Protein AF-A0A7V2UCL5-F1 (afdb_monomer_lite)

pLDDT: mean 76.0, std 10.54, range [43.69, 88.5]

Radius of gyration: 19.1 Å; chains: 1; bounding box: 38×40×58 Å

Foldseek 3Di:
DVVVVLLVVLLVLLLVLLVLVVQLVVCVVVVPPVSNVVSVVVSVVSVVVLVVCCVVVVDPVSVVSNPVSNVVNVVVVVVVVVVVVVVPDDPPDDDDD

Sequence (97 aa):
MELLLDVLMYVAVGFGEWYLALRRTLACARGEKVLLVGIVFIENLLGLWVLSNFVRSNNWALAFCYAGGASLGALFVALRDEHKRNGSRPASGPVEA

Structure (mmCIF, N/CA/C/O backbone):
data_AF-A0A7V2UCL5-F1
#
_entry.id   AF-A0A7V2UCL5-F1
#
loop_
_atom_site.group_PDB
_atom_site.id
_atom_site.type_symbol
_atom_site.label_atom_id
_atom_site.label_alt_id
_atom_site.label_comp_id
_atom_site.label_asym_id
_atom_site.label_entity_id
_atom_site.label_seq_id
_atom_site.pdbx_PDB_ins_code
_atom_site.Cartn_x
_atom_site.Cartn_y
_atom_site.Cartn_z
_atom_site.occupancy
_atom_site.B_iso_or_equiv
_atom_site.auth_seq_id
_atom_site.auth_comp_id
_atom_site.auth_asym_id
_atom_site.auth_atom_id
_atom_site.pdbx_PDB_model_num
ATOM 1 N N . MET A 1 1 ? 2.364 11.209 -22.010 1.00 52.91 1 MET A N 1
ATOM 2 C CA . MET A 1 1 ? 1.347 11.588 -21.005 1.00 52.91 1 MET A CA 1
ATOM 3 C C . MET A 1 1 ? 0.819 10.361 -20.266 1.00 52.91 1 MET A C 1
ATOM 5 O O . MET A 1 1 ? 0.685 10.444 -19.058 1.00 52.91 1 MET A O 1
ATOM 9 N N . GLU A 1 2 ? 0.667 9.222 -20.952 1.00 66.75 2 GLU A N 1
ATOM 10 C CA . GLU A 1 2 ? 0.318 7.907 -20.374 1.00 66.75 2 GLU A CA 1
ATOM 11 C C . GLU A 1 2 ? 1.244 7.474 -19.218 1.00 66.75 2 GLU A C 1
ATOM 13 O O . GLU A 1 2 ? 0.779 7.210 -18.120 1.00 66.75 2 GLU A O 1
ATOM 18 N N . LEU A 1 3 ? 2.569 7.514 -19.413 1.00 70.25 3 LEU A N 1
ATOM 19 C CA . LEU A 1 3 ? 3.528 6.955 -18.445 1.00 70.25 3 LEU A CA 1
ATOM 20 C C . LEU A 1 3 ? 3.531 7.659 -17.077 1.00 70.25 3 LEU A C 1
ATOM 22 O O . LEU A 1 3 ? 3.694 7.018 -16.046 1.00 70.25 3 LEU A O 1
ATOM 26 N N . LEU A 1 4 ? 3.350 8.982 -17.053 1.00 73.69 4 LEU A N 1
ATOM 27 C CA . LEU A 1 4 ? 3.308 9.745 -15.801 1.00 73.69 4 LEU A CA 1
ATOM 28 C C . LEU A 1 4 ? 1.997 9.486 -15.050 1.00 73.69 4 LEU A C 1
ATOM 30 O O . LEU A 1 4 ? 1.996 9.405 -13.825 1.00 73.69 4 LEU A O 1
ATOM 34 N N . LEU A 1 5 ? 0.900 9.317 -15.791 1.00 77.75 5 LEU A N 1
ATOM 35 C CA . LEU A 1 5 ? -0.411 8.993 -15.242 1.00 77.75 5 LEU A CA 1
ATOM 36 C C . LEU A 1 5 ? -0.442 7.554 -14.704 1.00 77.75 5 LEU A C 1
ATOM 38 O O . LEU A 1 5 ? -0.948 7.343 -13.606 1.00 77.75 5 LEU A O 1
ATOM 42 N N . ASP A 1 6 ? 0.197 6.609 -15.399 1.00 76.00 6 ASP A N 1
ATOM 43 C CA . ASP A 1 6 ? 0.448 5.253 -14.901 1.00 76.00 6 ASP A CA 1
ATOM 44 C C . ASP A 1 6 ? 1.253 5.284 -13.599 1.00 76.00 6 ASP A C 1
ATOM 46 O O . ASP A 1 6 ? 0.827 4.726 -12.590 1.00 76.00 6 ASP A O 1
ATOM 50 N N . VAL A 1 7 ? 2.388 5.988 -13.573 1.00 76.75 7 VAL A N 1
ATOM 51 C CA . VAL A 1 7 ? 3.220 6.110 -12.365 1.00 76.75 7 VAL A CA 1
ATOM 52 C C . VAL A 1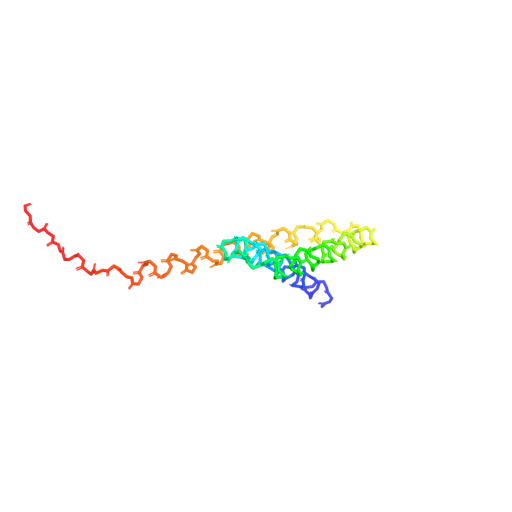 7 ? 2.420 6.694 -11.199 1.00 76.75 7 VAL A C 1
ATOM 54 O O . VAL A 1 7 ? 2.452 6.140 -10.101 1.00 76.75 7 VAL A O 1
ATOM 57 N N . LEU A 1 8 ? 1.665 7.772 -11.430 1.00 80.00 8 LEU A N 1
ATOM 58 C CA . LEU A 1 8 ? 0.831 8.397 -10.404 1.00 80.00 8 LEU A CA 1
ATOM 59 C C . LEU A 1 8 ? -0.260 7.439 -9.902 1.00 80.00 8 LEU A C 1
ATOM 61 O O . LEU A 1 8 ? -0.497 7.360 -8.697 1.00 80.00 8 LEU A O 1
ATOM 65 N N . MET A 1 9 ? -0.887 6.684 -10.807 1.00 79.94 9 MET A N 1
ATOM 66 C CA . MET A 1 9 ? -1.890 5.677 -10.470 1.00 79.94 9 MET A CA 1
ATOM 67 C C . MET A 1 9 ? -1.287 4.571 -9.599 1.00 79.94 9 MET A C 1
ATOM 69 O O . MET A 1 9 ? -1.851 4.258 -8.555 1.00 79.94 9 MET A O 1
ATOM 73 N N . TYR A 1 10 ? -0.121 4.023 -9.952 1.00 77.81 10 TYR A N 1
ATOM 74 C CA . TYR A 1 10 ? 0.526 2.967 -9.163 1.00 77.81 10 TYR A CA 1
ATOM 75 C C . TYR A 1 10 ? 1.054 3.452 -7.813 1.00 77.81 10 TYR A C 1
ATOM 77 O O . TYR A 1 10 ? 0.968 2.720 -6.827 1.00 77.81 10 TYR A O 1
ATOM 85 N N . VAL A 1 11 ? 1.528 4.698 -7.734 1.00 79.88 11 VAL A N 1
ATOM 86 C CA . VAL A 1 11 ? 1.869 5.344 -6.459 1.00 79.88 11 VAL A CA 1
ATOM 87 C C . VAL A 1 11 ? 0.622 5.494 -5.582 1.00 79.88 11 VAL A C 1
ATOM 89 O O . VAL A 1 11 ? 0.667 5.167 -4.396 1.00 79.88 11 VAL A O 1
ATOM 92 N N . ALA A 1 12 ? -0.506 5.933 -6.151 1.00 79.94 12 ALA A N 1
ATOM 93 C CA . ALA A 1 12 ? -1.772 6.053 -5.430 1.00 79.94 12 ALA A CA 1
ATOM 94 C C . ALA A 1 12 ? -2.324 4.688 -4.984 1.00 79.94 12 ALA A C 1
ATOM 96 O O . ALA A 1 12 ? -2.854 4.575 -3.880 1.00 79.94 12 ALA A O 1
ATOM 97 N N . VAL A 1 13 ? -2.157 3.645 -5.801 1.00 83.31 13 VAL A N 1
ATOM 98 C CA . VAL A 1 13 ? -2.522 2.262 -5.462 1.00 83.31 13 VAL A CA 1
ATOM 99 C C . VAL A 1 13 ? -1.661 1.739 -4.310 1.00 83.31 13 VAL A C 1
ATOM 101 O O . VAL A 1 13 ? -2.214 1.247 -3.329 1.00 83.31 13 VAL A O 1
ATOM 104 N N . GLY A 1 14 ? -0.337 1.933 -4.354 1.00 82.25 14 GLY A N 1
ATOM 105 C CA . GLY A 1 14 ? 0.563 1.568 -3.251 1.00 82.25 14 GLY A CA 1
ATOM 106 C C . GLY A 1 14 ? 0.254 2.321 -1.950 1.00 82.25 14 GLY A C 1
ATOM 107 O O . GLY A 1 14 ? 0.241 1.732 -0.869 1.00 82.25 14 GLY A O 1
ATOM 108 N N . PHE A 1 15 ? -0.080 3.612 -2.045 1.00 83.12 15 PHE A N 1
ATOM 109 C CA . PHE A 1 15 ? -0.564 4.402 -0.909 1.00 83.12 15 PHE A CA 1
ATOM 110 C C . PHE A 1 15 ? -1.899 3.867 -0.362 1.00 83.12 15 PHE A C 1
ATOM 112 O O . PHE A 1 15 ? -2.090 3.773 0.853 1.00 83.12 15 PHE A O 1
ATOM 119 N N . GLY A 1 16 ? -2.822 3.499 -1.254 1.00 82.75 16 GLY A N 1
ATOM 120 C CA . GLY A 1 16 ? -4.118 2.921 -0.912 1.00 82.75 16 GLY A CA 1
ATOM 121 C C . GLY A 1 16 ? -3.989 1.595 -0.168 1.00 82.75 16 GLY A C 1
ATOM 122 O O . GLY A 1 16 ? -4.642 1.413 0.858 1.00 82.75 16 GLY A O 1
ATOM 123 N N . GLU A 1 17 ? -3.107 0.704 -0.620 1.00 82.38 17 GLU A N 1
ATOM 124 C CA . GLU A 1 17 ? -2.833 -0.566 0.062 1.00 82.38 17 GLU A CA 1
ATOM 125 C C . GLU A 1 17 ? -2.197 -0.368 1.435 1.00 82.38 17 GLU A C 1
ATOM 127 O O . GLU A 1 17 ? -2.614 -0.997 2.407 1.00 82.38 17 GLU A O 1
ATOM 132 N N . TRP A 1 18 ? -1.270 0.581 1.565 1.00 83.88 18 TRP A N 1
ATOM 133 C CA . TRP A 1 18 ? -0.740 0.949 2.875 1.00 83.88 18 TRP A CA 1
ATOM 134 C C . TRP A 1 18 ? -1.841 1.475 3.821 1.00 83.88 18 TRP A C 1
ATOM 136 O O . TRP A 1 18 ? -1.902 1.100 4.997 1.00 83.88 18 TRP A O 1
ATOM 146 N N . TYR A 1 19 ? -2.766 2.295 3.315 1.00 81.12 19 TYR A N 1
ATOM 147 C CA . TYR A 1 19 ? -3.898 2.792 4.100 1.00 81.12 19 TYR A CA 1
ATOM 148 C C . TYR A 1 19 ? -4.890 1.680 4.486 1.00 81.12 19 TYR A C 1
ATOM 150 O O . TYR A 1 19 ? -5.382 1.651 5.619 1.00 81.12 19 TYR A O 1
ATOM 158 N N . LEU A 1 20 ? -5.169 0.743 3.576 1.00 83.06 20 LEU A N 1
ATOM 159 C CA . LEU A 1 20 ? -5.977 -0.452 3.843 1.00 83.06 20 LEU A CA 1
ATOM 160 C C . LEU A 1 20 ? -5.330 -1.317 4.933 1.00 83.06 20 LEU A C 1
ATOM 162 O O . LEU A 1 20 ? -6.018 -1.714 5.878 1.00 83.06 20 LEU A O 1
ATOM 166 N N . ALA A 1 21 ? -4.008 -1.494 4.895 1.00 81.5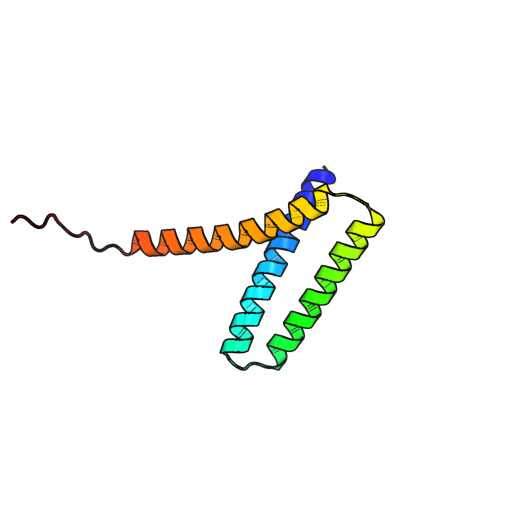0 21 ALA A N 1
ATOM 167 C CA . ALA A 1 21 ? -3.267 -2.221 5.920 1.00 81.50 21 ALA A CA 1
ATOM 168 C C . ALA A 1 21 ? -3.386 -1.564 7.312 1.00 81.50 21 ALA A C 1
ATOM 170 O O . ALA A 1 21 ? -3.565 -2.267 8.312 1.00 81.50 21 ALA A O 1
ATOM 171 N N . LEU A 1 22 ? -3.374 -0.225 7.393 1.00 81.88 22 LEU A N 1
ATOM 172 C CA . LEU A 1 22 ? -3.650 0.515 8.636 1.00 81.88 22 LEU A CA 1
ATOM 173 C C . LEU A 1 22 ? -5.100 0.366 9.111 1.00 81.88 22 LEU A C 1
ATOM 175 O O . LEU A 1 22 ? -5.376 0.243 10.305 1.00 81.88 22 LEU A O 1
ATOM 179 N N . ARG A 1 23 ? -6.062 0.391 8.189 1.00 82.56 23 ARG A N 1
ATOM 180 C CA . ARG A 1 23 ? -7.476 0.171 8.521 1.00 82.56 23 ARG A CA 1
ATOM 181 C C . ARG A 1 23 ? -7.703 -1.244 9.044 1.00 82.56 23 ARG A C 1
ATOM 183 O O . ARG A 1 23 ? -8.485 -1.410 9.977 1.00 82.56 23 ARG A O 1
ATOM 190 N N . ARG A 1 24 ? -6.995 -2.241 8.506 1.00 83.94 24 ARG A N 1
ATOM 191 C CA . ARG A 1 24 ? -7.041 -3.630 8.978 1.00 83.94 24 ARG A CA 1
ATOM 192 C C . ARG A 1 24 ? -6.556 -3.754 10.421 1.00 83.94 24 ARG A C 1
ATOM 194 O O . ARG A 1 24 ? -7.236 -4.382 11.232 1.00 83.94 24 ARG A O 1
ATOM 201 N N . THR A 1 25 ? -5.426 -3.136 10.770 1.00 83.56 25 THR A N 1
ATOM 202 C CA . THR A 1 25 ? -4.912 -3.158 12.152 1.00 83.56 25 THR A CA 1
ATOM 203 C C . THR A 1 25 ? -5.840 -2.417 13.116 1.00 83.56 25 THR A C 1
ATOM 205 O O . THR A 1 25 ? -6.104 -2.916 14.210 1.00 83.56 25 THR A O 1
ATOM 208 N N . LEU A 1 26 ? -6.434 -1.295 12.696 1.00 79.25 26 LEU A N 1
ATOM 209 C CA . LEU A 1 26 ? -7.447 -0.581 13.484 1.00 79.25 26 LEU A CA 1
ATOM 210 C C . LEU A 1 26 ? -8.749 -1.379 13.667 1.00 79.25 26 LEU A C 1
ATOM 212 O O . LEU A 1 26 ? -9.316 -1.368 14.758 1.00 79.25 26 LEU A O 1
ATOM 216 N N . ALA A 1 27 ? -9.224 -2.079 12.634 1.00 80.06 27 ALA A N 1
ATOM 217 C CA . ALA A 1 27 ? -10.410 -2.933 12.721 1.00 80.06 27 ALA A CA 1
ATOM 218 C C . ALA A 1 27 ? -10.176 -4.122 13.666 1.00 80.06 27 ALA A C 1
ATOM 220 O O . ALA A 1 27 ? -11.055 -4.466 14.457 1.00 80.06 27 ALA A O 1
ATOM 221 N N . CYS A 1 28 ? -8.966 -4.693 13.647 1.00 75.06 28 CYS A N 1
ATOM 222 C CA . CYS A 1 28 ? -8.557 -5.721 14.600 1.00 75.06 28 CYS A CA 1
ATOM 223 C C . CYS A 1 28 ? -8.544 -5.189 16.043 1.00 75.06 28 CYS A C 1
ATOM 225 O O . CYS A 1 28 ? -9.000 -5.884 16.947 1.00 75.06 28 CYS A O 1
ATOM 227 N N . ALA A 1 29 ? -8.096 -3.946 16.258 1.00 82.94 29 ALA A N 1
ATOM 228 C CA . ALA A 1 29 ? -8.106 -3.308 17.576 1.00 82.94 29 ALA A CA 1
ATOM 229 C C . ALA A 1 29 ? -9.524 -2.982 18.090 1.00 82.94 29 ALA A C 1
ATOM 231 O O . ALA A 1 29 ? -9.753 -3.006 19.296 1.00 82.94 29 ALA A O 1
ATOM 232 N N . ARG A 1 30 ? -10.486 -2.696 17.198 1.00 81.94 30 ARG A N 1
ATOM 233 C CA . ARG A 1 30 ? -11.898 -2.445 17.561 1.00 81.94 30 ARG A CA 1
ATOM 234 C C . ARG A 1 30 ? -12.757 -3.706 17.677 1.00 81.94 30 ARG A C 1
ATOM 236 O O . ARG A 1 30 ? -13.869 -3.627 18.186 1.00 81.94 30 ARG A O 1
ATOM 243 N N . GLY A 1 31 ? -12.282 -4.853 17.191 1.00 80.12 31 GLY A N 1
ATOM 244 C CA . GLY A 1 31 ? -13.049 -6.105 17.179 1.00 80.12 31 GLY A CA 1
ATOM 245 C C . GLY A 1 31 ? -14.165 -6.169 16.120 1.00 80.12 31 GLY A C 1
ATOM 246 O O . GLY A 1 31 ? -15.007 -7.066 16.167 1.00 80.12 31 GLY A O 1
ATOM 247 N N . GLU A 1 32 ? -14.179 -5.258 15.142 1.00 80.56 32 GLU A N 1
ATOM 248 C CA . GLU A 1 32 ? -15.181 -5.214 14.067 1.00 80.56 32 GLU A CA 1
ATOM 249 C C . GLU A 1 32 ? -14.855 -6.232 12.959 1.00 80.56 32 GLU A C 1
ATOM 251 O O . GLU A 1 32 ? -14.149 -5.950 11.988 1.00 80.56 32 GLU A O 1
ATOM 256 N N . LYS A 1 33 ? -15.400 -7.448 13.100 1.00 79.75 33 LYS A N 1
ATOM 257 C CA . LYS A 1 33 ? -15.124 -8.593 12.210 1.00 79.75 33 LYS A CA 1
ATOM 258 C C . LYS A 1 33 ? -15.544 -8.366 10.751 1.00 79.75 33 LYS A C 1
ATOM 260 O O . LYS A 1 33 ? -14.836 -8.786 9.843 1.00 79.75 33 LYS A O 1
ATOM 265 N N . VAL A 1 34 ? -16.675 -7.697 10.515 1.00 83.06 34 VAL A N 1
ATOM 266 C CA . VAL A 1 34 ? -17.213 -7.465 9.157 1.00 83.06 34 VAL A CA 1
ATOM 267 C C . VAL A 1 34 ? -16.307 -6.529 8.358 1.00 83.06 34 VAL A C 1
ATOM 269 O O . VAL A 1 34 ? -15.986 -6.794 7.201 1.00 83.06 34 VAL A O 1
ATOM 272 N N . LEU A 1 35 ? -15.847 -5.459 9.005 1.00 78.44 35 LEU A N 1
ATOM 273 C CA . LEU A 1 35 ? -14.967 -4.461 8.405 1.00 78.44 35 LEU A CA 1
ATOM 274 C C . LEU A 1 35 ? -13.603 -5.075 8.062 1.00 78.44 35 LEU A C 1
ATOM 276 O O . LEU A 1 35 ? -13.075 -4.836 6.979 1.00 78.44 35 LEU A O 1
ATOM 280 N N . LEU A 1 36 ? -13.081 -5.936 8.940 1.00 80.56 36 LEU A N 1
ATOM 281 C CA . LEU A 1 36 ? -11.837 -6.670 8.711 1.00 80.56 36 LEU A CA 1
ATOM 282 C C . LEU A 1 36 ? -11.912 -7.577 7.472 1.00 80.56 36 LEU A C 1
ATOM 284 O O . LEU A 1 36 ? -11.019 -7.525 6.629 1.00 80.56 36 LEU A O 1
ATOM 288 N N . VAL A 1 37 ? -12.982 -8.364 7.329 1.00 84.88 37 VAL A N 1
ATOM 289 C CA . VAL A 1 37 ? -13.159 -9.256 6.168 1.00 84.88 37 VAL A CA 1
ATOM 290 C C . VAL A 1 37 ? -13.301 -8.457 4.870 1.00 84.88 37 VAL A C 1
ATOM 292 O O . VAL A 1 37 ? -12.663 -8.797 3.875 1.00 84.88 37 VAL A O 1
ATOM 295 N N . GLY A 1 38 ? -14.072 -7.364 4.885 1.00 86.75 38 GLY A N 1
ATOM 296 C CA . GLY A 1 38 ? -14.226 -6.493 3.717 1.00 86.75 38 GLY A CA 1
ATOM 297 C C . GLY A 1 38 ? -12.905 -5.866 3.265 1.00 86.75 38 GLY A C 1
ATOM 298 O O . GLY A 1 38 ? -12.596 -5.873 2.076 1.00 86.75 38 GLY A O 1
ATOM 299 N N . ILE A 1 39 ? -12.087 -5.385 4.206 1.00 85.75 39 ILE A N 1
ATOM 300 C CA . ILE A 1 39 ? -10.772 -4.801 3.902 1.00 85.75 39 ILE A CA 1
ATOM 301 C C . ILE A 1 39 ? -9.837 -5.845 3.284 1.00 85.75 39 ILE A C 1
ATOM 303 O O . ILE A 1 39 ? -9.241 -5.578 2.246 1.00 85.75 39 ILE A O 1
ATOM 307 N N . VAL A 1 40 ? -9.740 -7.039 3.879 1.00 85.50 40 VAL A N 1
ATOM 308 C CA . VAL A 1 40 ? -8.868 -8.115 3.374 1.00 85.50 40 VAL A CA 1
ATOM 309 C C . VAL A 1 40 ? -9.286 -8.565 1.972 1.00 85.50 40 VAL A C 1
ATOM 311 O O . VAL A 1 40 ? -8.429 -8.855 1.138 1.00 85.50 40 VAL A O 1
ATOM 314 N N . PHE A 1 41 ? -10.589 -8.603 1.689 1.00 88.50 41 PHE A N 1
ATOM 315 C CA . PHE A 1 41 ? -11.099 -8.932 0.360 1.00 88.50 41 PHE A CA 1
ATOM 316 C C . PHE A 1 41 ? -10.668 -7.903 -0.695 1.00 88.50 41 PHE A C 1
ATOM 318 O O . PHE A 1 41 ? -10.169 -8.275 -1.755 1.00 88.50 41 PHE A O 1
ATOM 325 N N . ILE A 1 42 ? -10.802 -6.610 -0.386 1.00 85.25 42 ILE A N 1
ATOM 326 C CA . ILE A 1 42 ? -10.389 -5.522 -1.281 1.00 85.25 42 ILE A CA 1
ATOM 327 C C . ILE A 1 42 ? -8.867 -5.511 -1.479 1.00 85.25 42 ILE A C 1
ATOM 329 O O . ILE A 1 42 ? -8.412 -5.374 -2.611 1.00 85.25 42 ILE A O 1
ATOM 333 N N . GLU A 1 43 ? -8.089 -5.725 -0.415 1.00 85.44 43 GLU A N 1
ATOM 334 C CA . GLU A 1 43 ? -6.621 -5.818 -0.466 1.00 85.44 43 GLU A CA 1
ATOM 335 C C . GLU A 1 43 ? -6.170 -6.946 -1.414 1.00 85.44 43 GLU A C 1
ATOM 337 O O . GLU A 1 43 ? -5.324 -6.735 -2.279 1.00 85.44 43 GLU A O 1
ATOM 342 N N . ASN A 1 44 ? -6.819 -8.116 -1.353 1.00 86.56 44 ASN A N 1
ATOM 343 C CA . ASN A 1 44 ? -6.530 -9.222 -2.272 1.00 86.56 44 ASN A CA 1
ATOM 344 C C . ASN A 1 44 ? -6.903 -8.907 -3.731 1.00 86.56 44 ASN A C 1
ATOM 346 O O . ASN A 1 44 ? -6.158 -9.278 -4.636 1.00 86.56 44 ASN A O 1
ATOM 350 N N . LEU A 1 45 ? -8.028 -8.226 -3.986 1.00 87.19 45 LEU A N 1
ATOM 351 C CA . LEU A 1 45 ? -8.413 -7.830 -5.347 1.00 87.19 45 LEU A CA 1
ATOM 352 C C . LEU A 1 45 ? -7.442 -6.806 -5.949 1.00 87.19 45 LEU A C 1
ATOM 354 O O . LEU A 1 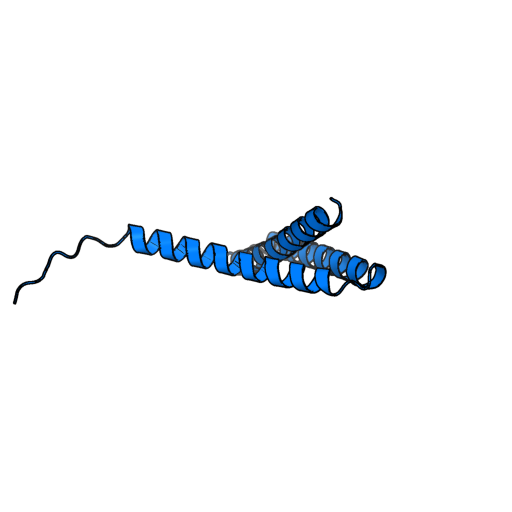45 ? -7.081 -6.927 -7.119 1.00 87.19 45 LEU A O 1
ATOM 358 N N . LEU A 1 46 ? -7.001 -5.827 -5.154 1.00 83.69 46 LEU A N 1
ATOM 359 C CA . LEU A 1 46 ? -5.990 -4.846 -5.557 1.00 83.69 46 LEU A CA 1
ATOM 360 C C . LEU A 1 46 ? -4.648 -5.518 -5.844 1.00 83.69 46 LEU A C 1
ATOM 362 O O . LEU A 1 46 ? -4.103 -5.322 -6.929 1.00 83.69 46 LEU A O 1
ATOM 366 N N . GLY A 1 47 ? -4.170 -6.379 -4.943 1.00 82.81 47 GLY A N 1
ATOM 367 C CA . GLY A 1 47 ? -2.933 -7.129 -5.149 1.00 82.81 47 GLY A CA 1
ATOM 368 C C . GLY A 1 47 ? -2.980 -8.005 -6.404 1.00 82.81 47 GLY A C 1
ATOM 369 O O . GLY A 1 47 ? -2.038 -8.011 -7.197 1.00 82.81 47 GLY A O 1
ATOM 370 N N . LEU A 1 48 ? -4.105 -8.687 -6.652 1.00 86.00 48 LEU A N 1
ATOM 371 C CA . LEU A 1 48 ? -4.298 -9.485 -7.865 1.00 86.00 48 LEU A CA 1
ATOM 372 C C . LEU A 1 48 ? -4.322 -8.612 -9.128 1.00 86.00 48 LEU A C 1
ATOM 374 O O . LEU A 1 48 ? -3.768 -8.996 -10.157 1.00 86.00 48 LEU A O 1
ATOM 378 N N . TRP A 1 49 ? -4.938 -7.431 -9.061 1.00 84.44 49 TRP A N 1
ATOM 379 C CA . TRP A 1 49 ? -4.982 -6.487 -10.174 1.00 84.44 49 TRP A CA 1
ATOM 380 C C . TRP A 1 49 ? -3.595 -5.921 -10.504 1.00 84.44 49 TRP A C 1
ATOM 382 O O . TRP A 1 49 ? -3.214 -5.886 -11.677 1.00 84.44 49 TRP A O 1
ATOM 392 N N . VAL A 1 50 ? -2.807 -5.549 -9.491 1.00 80.06 50 VAL A N 1
ATOM 393 C CA . VAL A 1 50 ? -1.411 -5.114 -9.666 1.00 80.06 50 VAL A CA 1
ATOM 394 C C . VAL A 1 50 ? -0.576 -6.247 -10.258 1.00 80.06 50 VAL A C 1
ATOM 396 O O . VAL A 1 50 ? 0.138 -6.034 -11.237 1.00 80.06 50 VAL A O 1
ATOM 399 N N . LEU A 1 51 ? -0.711 -7.468 -9.734 1.00 82.44 51 LEU A N 1
ATOM 400 C CA . LEU A 1 51 ? 0.013 -8.635 -10.234 1.00 82.44 51 LEU A CA 1
ATOM 401 C C . LEU A 1 51 ? -0.371 -8.975 -11.682 1.00 82.44 51 LEU A C 1
ATOM 403 O O . LEU A 1 51 ? 0.502 -9.237 -12.507 1.00 82.44 51 LEU A O 1
ATOM 407 N N . SER A 1 52 ? -1.660 -8.916 -12.025 1.00 81.69 52 SER A N 1
ATOM 408 C CA . SER A 1 52 ? -2.139 -9.140 -13.393 1.00 81.69 52 SER A CA 1
ATOM 409 C C . SER A 1 52 ? -1.581 -8.101 -14.367 1.00 81.69 52 SER A C 1
ATOM 411 O O . SER A 1 52 ? -1.227 -8.445 -15.496 1.00 81.69 52 SER A O 1
ATOM 413 N N . ASN A 1 53 ? -1.487 -6.836 -13.951 1.00 76.88 53 ASN A N 1
ATOM 414 C CA . ASN A 1 53 ? -0.867 -5.788 -14.760 1.00 76.88 53 ASN A CA 1
ATOM 415 C C . ASN A 1 53 ? 0.648 -5.980 -14.885 1.00 76.88 53 ASN A C 1
ATOM 417 O O . ASN A 1 53 ? 1.204 -5.797 -15.969 1.00 76.88 53 ASN A O 1
ATOM 421 N N . PHE A 1 54 ? 1.309 -6.411 -13.810 1.00 75.25 54 PHE A N 1
ATOM 422 C CA . PHE A 1 54 ? 2.735 -6.713 -13.813 1.00 75.25 54 PHE A CA 1
ATOM 423 C C . PHE A 1 54 ? 3.071 -7.849 -14.787 1.00 75.25 54 PHE A C 1
ATOM 425 O O . PHE A 1 54 ? 3.963 -7.693 -15.615 1.00 75.25 54 PHE A O 1
ATOM 432 N N . VAL A 1 55 ? 2.313 -8.951 -14.767 1.00 81.25 55 VAL A N 1
ATOM 433 C CA . VAL A 1 55 ? 2.517 -10.090 -15.681 1.00 81.25 55 VAL A CA 1
ATOM 434 C C . VAL A 1 55 ? 2.242 -9.705 -17.138 1.00 81.25 55 VAL A C 1
ATOM 436 O O . VAL A 1 55 ? 2.961 -10.140 -18.034 1.00 81.25 55 VAL A O 1
ATOM 439 N N . ARG A 1 56 ? 1.229 -8.870 -17.39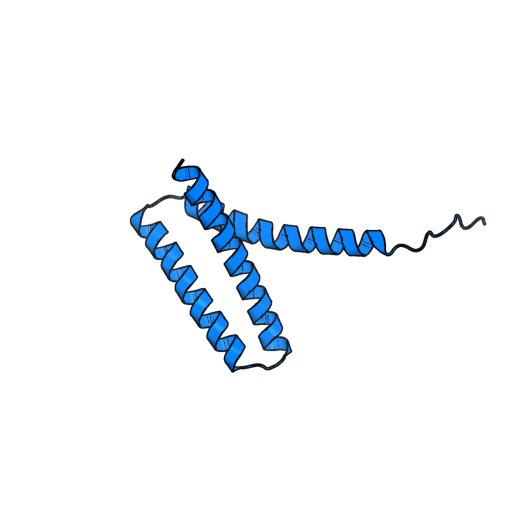6 1.00 77.62 56 ARG A N 1
ATOM 440 C CA . ARG A 1 56 ? 0.865 -8.456 -18.761 1.00 77.62 56 ARG A CA 1
ATOM 441 C C . ARG A 1 56 ? 1.838 -7.440 -19.366 1.00 77.62 56 ARG A C 1
ATOM 443 O O . ARG A 1 56 ? 2.041 -7.452 -20.575 1.00 77.62 56 ARG A O 1
ATOM 450 N N . SER A 1 57 ? 2.402 -6.555 -18.547 1.00 71.44 57 SER A N 1
ATOM 451 C CA . SER A 1 57 ? 3.235 -5.430 -18.997 1.00 71.44 57 SER A CA 1
ATOM 452 C C . SER A 1 57 ? 4.742 -5.664 -18.775 1.00 71.44 57 SER A C 1
ATOM 454 O O . SER A 1 57 ? 5.558 -4.950 -19.346 1.00 71.44 57 SER A O 1
ATOM 456 N N . ASN A 1 58 ? 5.123 -6.656 -17.953 1.00 66.38 58 ASN A N 1
ATOM 457 C CA . ASN A 1 58 ? 6.495 -6.990 -17.521 1.00 66.38 58 ASN A CA 1
ATOM 458 C C . ASN A 1 58 ? 7.350 -5.768 -17.124 1.00 66.38 58 ASN A C 1
ATOM 460 O O . ASN A 1 58 ? 8.568 -5.727 -17.310 1.00 66.38 58 ASN A O 1
ATOM 464 N N . ASN A 1 59 ? 6.694 -4.734 -16.600 1.00 67.88 59 ASN A N 1
ATOM 465 C CA . ASN A 1 59 ? 7.307 -3.442 -16.347 1.00 67.88 59 ASN A CA 1
ATOM 466 C C . ASN A 1 59 ? 7.789 -3.364 -14.899 1.00 67.88 59 ASN A C 1
ATOM 468 O O . ASN A 1 59 ? 7.023 -3.105 -13.975 1.00 67.88 59 ASN A O 1
ATOM 472 N N . TRP A 1 60 ? 9.094 -3.533 -14.698 1.00 69.81 60 TRP A N 1
ATOM 473 C CA . TRP A 1 60 ? 9.744 -3.409 -13.387 1.00 69.81 60 TRP A CA 1
ATOM 474 C C . TRP A 1 60 ? 9.579 -2.021 -12.749 1.00 69.81 60 TRP A C 1
ATOM 476 O O . TRP A 1 60 ? 9.510 -1.904 -11.525 1.00 69.81 60 TRP A O 1
ATOM 486 N N . ALA A 1 61 ? 9.441 -0.971 -13.566 1.00 67.38 61 ALA A N 1
ATOM 487 C CA . ALA A 1 61 ? 9.173 0.394 -13.105 1.00 67.38 61 ALA A CA 1
ATOM 488 C C . ALA A 1 61 ? 7.866 0.501 -12.301 1.00 67.38 61 ALA A C 1
ATOM 490 O O . ALA A 1 61 ? 7.755 1.289 -11.366 1.00 67.38 61 ALA A O 1
ATOM 491 N N . LEU A 1 62 ? 6.893 -0.336 -12.643 1.00 70.69 62 LEU A N 1
ATOM 492 C CA . LEU A 1 62 ? 5.552 -0.359 -12.083 1.00 70.69 62 LEU A CA 1
ATOM 493 C C . LEU A 1 62 ? 5.573 -0.937 -10.656 1.00 70.69 62 LEU A C 1
ATOM 495 O O . LEU A 1 62 ? 4.990 -0.355 -9.744 1.00 70.69 62 LEU A O 1
ATOM 499 N N . ALA A 1 63 ? 6.373 -1.987 -10.432 1.00 72.94 63 ALA A N 1
ATOM 500 C CA . ALA A 1 63 ? 6.658 -2.526 -9.101 1.00 72.94 63 ALA A CA 1
ATOM 501 C C . ALA A 1 63 ? 7.433 -1.530 -8.218 1.00 72.94 63 ALA A C 1
ATOM 503 O O . ALA A 1 63 ? 7.129 -1.381 -7.035 1.00 72.94 63 ALA A O 1
ATO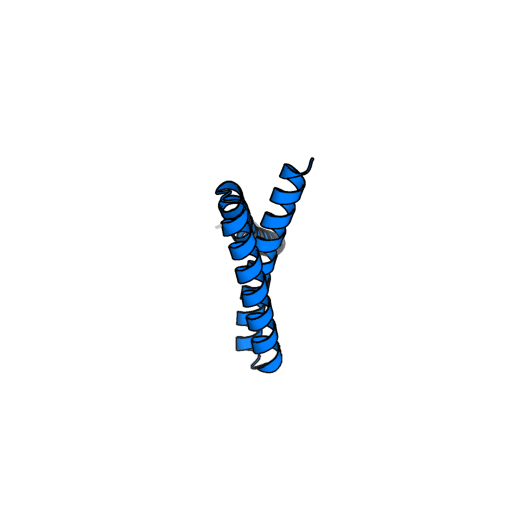M 504 N N . PHE A 1 64 ? 8.396 -0.803 -8.796 1.00 76.19 64 PHE A N 1
ATOM 505 C CA . PHE A 1 64 ? 9.132 0.246 -8.084 1.00 76.19 64 PHE A CA 1
ATOM 506 C C . PHE A 1 64 ? 8.230 1.411 -7.660 1.00 76.19 64 PHE A C 1
ATOM 508 O O . PHE A 1 64 ? 8.322 1.872 -6.525 1.00 76.19 64 PHE A O 1
ATOM 515 N N . CYS A 1 65 ? 7.335 1.869 -8.539 1.00 77.38 65 CYS A N 1
ATOM 516 C CA . CYS A 1 65 ? 6.387 2.942 -8.225 1.00 77.38 65 CYS A CA 1
ATOM 517 C C . CYS A 1 65 ? 5.356 2.502 -7.184 1.00 77.38 65 CYS A C 1
ATOM 519 O O . CYS A 1 65 ? 5.030 3.262 -6.276 1.00 77.38 65 CYS A O 1
ATOM 521 N N . TYR A 1 66 ? 4.896 1.258 -7.282 1.00 77.50 66 TYR A N 1
ATOM 522 C CA . TYR A 1 66 ? 4.006 0.643 -6.311 1.00 77.50 66 TYR A CA 1
ATOM 523 C C . TYR A 1 66 ? 4.638 0.568 -4.906 1.00 77.50 66 TYR A C 1
ATOM 525 O O . TYR A 1 66 ? 4.069 1.078 -3.938 1.00 77.50 66 TYR A O 1
ATOM 533 N N . ALA A 1 67 ? 5.859 0.031 -4.792 1.00 78.62 67 ALA A N 1
ATOM 534 C CA . ALA A 1 67 ? 6.598 -0.011 -3.526 1.00 78.62 67 ALA A CA 1
ATOM 535 C C . ALA A 1 67 ? 6.934 1.401 -3.007 1.00 78.62 67 ALA A C 1
ATOM 537 O O . ALA A 1 67 ? 6.824 1.680 -1.810 1.00 78.62 67 ALA A O 1
ATOM 538 N N . GLY A 1 68 ? 7.291 2.311 -3.919 1.00 81.56 68 GLY A N 1
ATOM 539 C CA . GLY A 1 68 ? 7.539 3.718 -3.623 1.00 81.56 68 GLY A CA 1
ATOM 540 C C . GLY A 1 68 ? 6.311 4.412 -3.038 1.00 81.56 68 GLY A C 1
ATOM 541 O O . GLY A 1 68 ? 6.435 5.092 -2.025 1.00 81.56 68 GLY A O 1
ATOM 542 N N . GLY A 1 69 ? 5.121 4.186 -3.601 1.00 81.19 69 GLY A N 1
ATOM 543 C CA . GLY A 1 69 ? 3.863 4.742 -3.101 1.00 81.19 69 GLY A CA 1
ATOM 544 C C . GLY A 1 69 ? 3.498 4.261 -1.699 1.00 81.19 69 GLY A C 1
ATOM 545 O O . GLY A 1 69 ? 3.081 5.064 -0.863 1.00 81.19 69 GLY A O 1
ATOM 546 N N . ALA A 1 70 ? 3.736 2.981 -1.401 1.00 78.75 70 ALA A N 1
ATOM 547 C CA . ALA A 1 70 ? 3.531 2.436 -0.060 1.00 78.75 70 ALA A CA 1
ATOM 548 C C . ALA A 1 70 ? 4.482 3.074 0.973 1.00 78.75 70 ALA A C 1
ATOM 550 O O . ALA A 1 70 ? 4.056 3.479 2.058 1.00 78.75 70 ALA A O 1
ATOM 551 N N . SER A 1 71 ? 5.764 3.229 0.621 1.00 82.81 71 SER A N 1
ATOM 552 C CA . SER A 1 71 ? 6.755 3.905 1.470 1.00 82.81 71 SER A CA 1
ATOM 553 C C . SER A 1 71 ? 6.434 5.392 1.660 1.00 82.81 71 SER A C 1
ATOM 555 O O . SER A 1 71 ? 6.511 5.898 2.780 1.00 82.81 71 SER A O 1
ATOM 557 N N . LEU A 1 72 ? 5.988 6.080 0.601 1.00 84.62 72 LEU A N 1
ATOM 558 C CA . LEU A 1 72 ? 5.551 7.476 0.666 1.00 84.62 72 LEU A CA 1
ATOM 559 C C . LEU A 1 72 ? 4.346 7.649 1.593 1.00 84.62 72 LEU A C 1
ATOM 561 O O . LEU A 1 72 ? 4.268 8.643 2.309 1.00 84.62 72 LEU A O 1
ATOM 565 N N . GLY A 1 73 ? 3.430 6.676 1.616 1.00 78.88 73 GLY A N 1
ATOM 566 C CA . GLY A 1 73 ? 2.302 6.673 2.544 1.00 78.88 73 GLY A CA 1
ATOM 567 C C . GLY A 1 73 ? 2.731 6.608 4.002 1.00 78.88 73 GLY A C 1
ATOM 568 O O . GLY A 1 73 ? 2.303 7.438 4.810 1.00 78.88 73 GLY A O 1
ATOM 569 N N . ALA A 1 74 ? 3.653 5.697 4.316 1.00 80.88 74 ALA A N 1
ATOM 570 C CA . ALA A 1 74 ? 4.255 5.610 5.643 1.00 80.88 74 ALA A CA 1
ATOM 571 C C . ALA A 1 74 ? 4.991 6.904 6.027 1.00 80.88 74 ALA A C 1
ATOM 573 O O . ALA A 1 74 ? 4.793 7.429 7.126 1.00 80.88 74 ALA A O 1
ATOM 574 N N . LEU A 1 75 ? 5.787 7.452 5.104 1.00 83.31 75 LEU A N 1
ATOM 575 C CA . LEU A 1 75 ? 6.545 8.683 5.313 1.00 83.31 75 LEU A CA 1
ATOM 576 C C . LEU A 1 75 ? 5.626 9.891 5.536 1.00 83.31 75 LEU A C 1
ATOM 578 O O . LEU A 1 75 ? 5.870 10.688 6.437 1.00 83.31 75 LEU A O 1
ATOM 582 N N . PHE A 1 76 ? 4.547 10.019 4.762 1.00 83.25 76 PHE A N 1
ATOM 583 C CA . PHE A 1 76 ? 3.596 11.121 4.894 1.00 83.25 76 PHE A CA 1
ATOM 584 C C . PHE A 1 76 ? 2.939 11.143 6.277 1.00 83.25 76 PHE A C 1
ATOM 586 O O . PHE A 1 76 ? 2.803 12.205 6.886 1.00 83.25 76 PHE A O 1
ATOM 593 N N . VAL A 1 77 ? 2.562 9.979 6.813 1.00 80.56 77 VAL A N 1
ATOM 594 C CA . VAL A 1 77 ? 2.003 9.913 8.168 1.00 80.56 77 VAL A CA 1
ATOM 595 C C . VAL A 1 77 ? 3.051 10.159 9.245 1.00 80.56 77 VAL A C 1
ATOM 597 O O . VAL A 1 77 ? 2.736 10.867 10.200 1.00 80.56 77 VAL A O 1
ATOM 600 N N . ALA A 1 78 ? 4.285 9.680 9.073 1.00 82.81 78 ALA A N 1
ATOM 601 C CA . ALA A 1 78 ? 5.379 10.000 9.988 1.00 82.81 78 ALA A CA 1
ATOM 602 C C . ALA A 1 78 ? 5.658 11.516 10.044 1.00 82.81 78 ALA A C 1
ATOM 604 O O . ALA A 1 78 ? 5.718 12.095 11.126 1.00 82.81 78 ALA A O 1
ATOM 605 N N . LEU A 1 79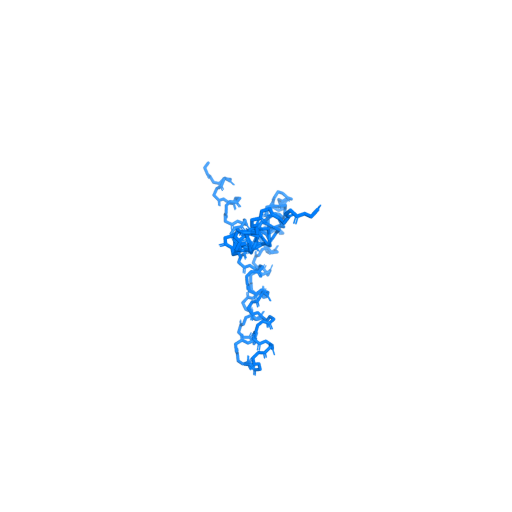 ? 5.723 12.186 8.887 1.00 84.31 79 LEU A N 1
ATOM 606 C CA . LEU A 1 79 ? 5.896 13.643 8.801 1.00 84.31 79 LEU A CA 1
ATOM 607 C C . LEU A 1 79 ? 4.718 14.411 9.415 1.00 84.31 79 LEU A C 1
ATOM 609 O O . LEU A 1 79 ? 4.905 15.452 10.047 1.00 84.31 79 LEU A O 1
ATOM 613 N N . ARG A 1 80 ? 3.490 13.906 9.255 1.00 82.00 80 ARG A N 1
ATOM 614 C CA . ARG A 1 80 ? 2.307 14.522 9.866 1.00 82.00 80 ARG A CA 1
ATOM 615 C C . ARG A 1 80 ? 2.322 14.407 11.392 1.00 82.00 80 ARG A C 1
ATOM 617 O O . ARG A 1 80 ? 1.879 15.338 12.066 1.00 82.00 80 ARG A O 1
ATOM 624 N N . ASP A 1 81 ? 2.814 13.292 11.930 1.00 78.50 81 ASP A N 1
ATOM 625 C CA . ASP A 1 81 ? 2.949 13.084 13.375 1.00 78.50 81 ASP A CA 1
ATOM 626 C C . ASP A 1 81 ? 4.030 13.998 13.977 1.00 78.50 81 ASP A C 1
ATOM 628 O O . ASP A 1 81 ? 3.770 14.706 14.952 1.00 78.50 81 ASP A O 1
ATOM 632 N N . GLU A 1 82 ? 5.185 14.108 13.312 1.00 75.12 82 GLU A N 1
ATOM 633 C CA . GLU A 1 82 ? 6.265 15.050 13.649 1.00 75.12 82 GLU A CA 1
ATOM 634 C C . GLU A 1 82 ? 5.773 16.507 13.693 1.00 75.12 82 GLU A C 1
ATOM 636 O O . GLU A 1 82 ? 6.047 17.238 14.648 1.00 75.12 82 GLU A O 1
ATOM 641 N N . HIS A 1 83 ? 4.990 16.938 12.696 1.00 73.88 83 HIS A N 1
ATOM 642 C CA . HIS A 1 83 ? 4.440 18.295 12.663 1.00 73.88 83 HIS A CA 1
ATOM 643 C C . HIS A 1 83 ? 3.477 18.557 13.832 1.00 73.88 83 HIS A C 1
ATOM 645 O O . HIS A 1 83 ? 3.541 19.604 14.481 1.00 73.88 83 HIS A O 1
ATOM 651 N N . LYS A 1 84 ? 2.622 17.581 14.160 1.00 70.94 84 LYS A N 1
ATOM 652 C CA . LYS A 1 84 ? 1.710 17.664 15.308 1.00 70.94 84 LYS A CA 1
ATOM 653 C C . LYS A 1 84 ? 2.472 17.731 16.639 1.00 70.94 84 LYS A C 1
ATOM 655 O O . LYS A 1 84 ? 2.066 18.457 17.550 1.00 70.94 84 LYS A O 1
ATOM 660 N N . ARG A 1 85 ? 3.593 17.009 16.741 1.00 64.44 85 ARG A N 1
ATOM 661 C CA . ARG A 1 85 ? 4.467 16.990 17.920 1.00 64.44 85 ARG A CA 1
ATOM 662 C C . ARG A 1 85 ? 5.229 18.309 18.095 1.00 64.44 85 ARG A C 1
ATOM 664 O O . ARG A 1 85 ? 5.296 18.824 19.209 1.00 64.44 85 ARG A O 1
ATOM 671 N N . ASN A 1 86 ? 5.719 18.903 17.005 1.00 61.47 86 ASN A N 1
ATOM 672 C CA . ASN A 1 86 ? 6.423 20.191 17.031 1.00 61.47 86 ASN A CA 1
ATOM 673 C C . ASN A 1 86 ? 5.506 21.391 17.321 1.00 61.47 86 ASN A C 1
ATOM 675 O O . ASN A 1 86 ? 5.953 22.342 17.956 1.00 61.47 86 ASN A O 1
ATOM 679 N N . GLY A 1 87 ? 4.222 21.331 16.950 1.00 58.81 87 GLY A N 1
ATOM 680 C CA . GLY A 1 87 ? 3.225 22.347 17.322 1.00 58.81 87 GLY A CA 1
ATOM 681 C C . GLY A 1 87 ? 2.780 22.314 18.793 1.00 58.81 87 GLY A C 1
ATOM 682 O O . GLY A 1 87 ? 2.054 23.204 19.222 1.00 58.81 87 GLY A O 1
ATOM 683 N N . SER A 1 88 ? 3.205 21.307 19.566 1.00 56.16 88 SER A N 1
ATOM 684 C CA . SER A 1 88 ? 2.779 21.089 20.959 1.00 56.16 88 SER A CA 1
ATOM 685 C C . SER A 1 88 ? 3.906 21.256 21.989 1.00 56.16 88 SER A C 1
ATOM 687 O O . SER A 1 88 ? 3.723 20.876 23.144 1.00 56.16 88 SER A O 1
ATOM 689 N N . ARG A 1 89 ? 5.074 21.812 21.624 1.00 49.00 89 ARG A N 1
ATOM 690 C CA . ARG A 1 89 ? 6.061 22.231 22.636 1.00 49.00 89 ARG A CA 1
ATOM 691 C C . ARG A 1 89 ? 5.494 23.458 23.366 1.00 49.00 89 ARG A C 1
ATOM 693 O O . ARG A 1 89 ? 5.380 24.501 22.723 1.00 49.00 89 ARG A O 1
ATOM 700 N N . PRO A 1 90 ? 5.170 23.407 24.676 1.00 47.47 90 PRO A N 1
ATOM 701 C CA . PRO A 1 90 ? 5.156 24.644 25.439 1.00 47.47 90 PRO A CA 1
ATOM 702 C C . PRO A 1 90 ? 6.562 25.232 25.325 1.00 47.47 90 PRO A C 1
ATOM 704 O O . PRO A 1 90 ? 7.552 24.496 25.381 1.00 47.47 90 PRO A O 1
ATOM 707 N N . ALA A 1 91 ? 6.645 26.540 25.101 1.00 53.75 91 ALA A N 1
ATOM 708 C CA . ALA A 1 91 ? 7.894 27.273 25.159 1.00 53.75 91 ALA A CA 1
ATOM 709 C C . ALA A 1 91 ? 8.509 27.053 26.548 1.00 53.75 91 ALA A C 1
ATOM 711 O O . ALA A 1 91 ? 8.149 27.718 27.515 1.00 53.75 91 ALA A O 1
ATOM 712 N N . SER A 1 92 ? 9.401 26.071 26.666 1.00 52.19 92 SER A N 1
ATOM 713 C CA . SER A 1 92 ? 10.300 25.966 27.800 1.00 52.19 92 SER A CA 1
ATOM 714 C C . SER A 1 92 ? 11.225 27.171 27.693 1.00 52.19 92 SER A C 1
ATOM 716 O O . SER A 1 92 ? 12.160 27.169 26.889 1.00 52.19 92 SER A O 1
ATOM 718 N N . GLY A 1 93 ? 10.884 28.225 28.437 1.00 51.59 93 GLY A N 1
ATOM 719 C CA . GLY A 1 93 ? 11.778 29.342 28.696 1.00 51.59 93 GLY A CA 1
ATOM 720 C C . GLY A 1 93 ? 13.108 28.842 29.271 1.00 51.59 93 GLY A C 1
ATOM 721 O O . GLY A 1 93 ? 13.185 27.707 29.756 1.00 51.59 93 GLY A O 1
ATOM 722 N N . PRO A 1 94 ? 14.168 29.655 29.178 1.00 53.69 94 PRO A N 1
ATOM 723 C CA . PRO A 1 94 ? 15.474 29.273 29.686 1.00 53.69 94 PRO A CA 1
ATOM 724 C C . PRO A 1 94 ? 15.360 29.043 31.196 1.00 53.69 94 PRO A C 1
ATOM 726 O O . PRO A 1 94 ? 14.916 29.920 31.931 1.00 53.69 94 PRO A O 1
ATOM 729 N N . VAL A 1 95 ? 15.723 27.845 31.651 1.00 55.69 95 VAL A N 1
ATOM 730 C CA . VAL A 1 95 ? 15.966 27.596 33.072 1.00 55.69 95 VAL A CA 1
ATOM 731 C C . VAL A 1 95 ? 17.381 28.092 33.341 1.00 55.69 95 VAL A C 1
ATOM 733 O O . VAL A 1 95 ? 18.349 27.427 32.979 1.00 55.69 95 VAL A O 1
ATOM 736 N N . GLU A 1 96 ? 17.480 29.298 33.896 1.00 43.69 96 GLU A N 1
ATOM 737 C CA . GLU A 1 96 ? 18.670 29.750 34.613 1.00 43.69 96 GLU A CA 1
ATOM 738 C C . GLU A 1 96 ? 18.868 28.870 35.855 1.00 43.69 96 GLU A C 1
ATOM 740 O O . GLU A 1 96 ? 17.938 28.684 36.645 1.00 43.69 96 GLU A O 1
ATOM 745 N N . ALA A 1 97 ? 20.082 28.344 36.011 1.00 47.47 97 ALA A N 1
ATOM 746 C CA . ALA A 1 97 ? 20.687 27.947 37.279 1.00 47.47 97 ALA A CA 1
ATOM 747 C C . ALA A 1 97 ? 22.211 28.020 37.134 1.00 47.47 97 ALA A C 1
ATOM 749 O O . ALA A 1 97 ? 22.722 27.498 36.114 1.00 47.47 97 ALA A O 1
#

Secondary structure (DSSP, 8-state):
-HHHHHHHHHHHHHHHHHHHHHHHHHHHHHT-HHHHHHHHHHHHHHHHHHHHHHHHH--HHHHHHHHHHHHHHHHHHHHHHHHHHHTT---------